Protein AF-A0A0P9LV37-F1 (afdb_monomer)

Sequence (121 aa):
MTTRNIDKEQFYAEVVAGRPAIWEIAAGVSFCTRRECMDWGLALQVDWHNLGPSQFGEALERRFDDPERYHDYFLFLDSRREFVIWRCLPGELDRAALDEISTHQLQLMGLEHLGKSLSRH

Solvent-accessible surface area (backbone atoms only — not comparable to full-atom values): 7007 Å² total; per-residue (Å²): 133,85,80,66,82,47,55,73,68,57,40,49,53,33,48,65,70,74,39,88,38,60,30,72,81,47,95,61,30,28,41,32,54,45,76,55,99,90,40,59,20,48,27,41,40,33,38,53,90,77,52,57,98,55,40,66,59,51,24,51,48,51,42,64,75,39,47,82,84,35,64,66,56,45,76,49,71,48,97,86,51,32,38,34,40,34,29,71,56,62,95,80,66,55,69,66,59,52,51,52,54,52,49,50,49,25,50,39,59,73,40,48,71,57,57,65,59,65,75,76,114

Structure (mmCIF, N/CA/C/O backbone):
data_AF-A0A0P9LV37-F1
#
_entry.id   AF-A0A0P9LV37-F1
#
loop_
_atom_site.group_PDB
_atom_site.id
_atom_site.type_symbol
_atom_site.label_atom_id
_atom_site.label_alt_id
_atom_site.label_comp_id
_atom_site.label_asym_id
_atom_site.label_entity_id
_atom_site.label_seq_id
_atom_site.pdbx_PDB_ins_code
_atom_site.Cartn_x
_atom_site.Cartn_y
_atom_site.Cartn_z
_atom_site.occupancy
_atom_site.B_iso_or_equiv
_atom_site.auth_seq_id
_atom_site.auth_comp_id
_atom_site.auth_asym_id
_atom_site.auth_atom_id
_atom_site.pdbx_PDB_model_num
ATOM 1 N N . MET A 1 1 ? 15.365 3.009 16.997 1.00 33.78 1 MET A N 1
ATOM 2 C CA . MET A 1 1 ? 15.946 3.136 15.645 1.00 33.78 1 MET A CA 1
ATOM 3 C C . MET A 1 1 ? 15.408 4.421 15.058 1.00 33.78 1 MET A C 1
ATOM 5 O O . MET A 1 1 ? 14.200 4.555 14.960 1.00 33.78 1 MET A O 1
ATOM 9 N N . THR A 1 2 ? 16.272 5.395 14.796 1.00 37.53 2 THR A N 1
ATOM 10 C CA . THR A 1 2 ? 15.898 6.695 14.233 1.00 37.53 2 THR A CA 1
ATOM 11 C C . THR A 1 2 ? 15.570 6.485 12.759 1.00 37.53 2 THR A C 1
ATOM 13 O O . THR A 1 2 ? 16.476 6.239 11.964 1.00 37.53 2 THR A O 1
ATOM 16 N N . THR A 1 3 ? 14.287 6.490 12.401 1.00 51.44 3 THR A N 1
ATOM 17 C CA . THR A 1 3 ? 13.842 6.409 11.007 1.00 51.44 3 THR A CA 1
ATOM 18 C C . THR A 1 3 ? 14.390 7.636 10.287 1.00 51.44 3 THR A C 1
ATOM 20 O O . THR A 1 3 ? 14.001 8.767 10.572 1.00 51.44 3 THR A O 1
ATOM 23 N N . ARG A 1 4 ? 15.386 7.438 9.421 1.00 52.91 4 ARG A N 1
ATOM 24 C CA . ARG A 1 4 ? 15.894 8.504 8.561 1.00 52.91 4 ARG A CA 1
ATOM 25 C C . ARG A 1 4 ? 14.753 8.852 7.610 1.00 52.91 4 ARG A C 1
ATOM 27 O O . ARG A 1 4 ? 14.366 8.004 6.816 1.00 52.91 4 ARG A O 1
ATOM 34 N N . ASN A 1 5 ? 14.194 10.053 7.739 1.00 58.00 5 ASN A N 1
ATOM 35 C CA . ASN A 1 5 ? 13.177 10.541 6.818 1.00 58.00 5 ASN A CA 1
ATOM 36 C C . ASN A 1 5 ? 13.853 10.746 5.453 1.00 58.00 5 ASN A C 1
ATOM 38 O O . ASN A 1 5 ? 14.623 11.690 5.278 1.00 58.00 5 ASN A O 1
ATOM 42 N N . ILE A 1 6 ? 13.691 9.770 4.563 1.00 76.06 6 ILE A N 1
ATOM 43 C CA . ILE A 1 6 ? 14.167 9.812 3.181 1.00 76.06 6 ILE A CA 1
ATOM 44 C C . ILE A 1 6 ? 13.050 10.382 2.311 1.00 76.06 6 ILE A C 1
ATOM 46 O O . ILE A 1 6 ? 11.880 10.129 2.579 1.00 76.06 6 ILE A O 1
ATOM 50 N N . ASP A 1 7 ? 13.394 11.167 1.297 1.00 87.69 7 ASP A N 1
ATOM 51 C CA . ASP A 1 7 ? 12.411 11.636 0.323 1.00 87.69 7 ASP A CA 1
ATOM 52 C C . ASP A 1 7 ? 11.994 10.512 -0.646 1.00 87.69 7 ASP A C 1
ATOM 54 O O . ASP A 1 7 ? 12.560 9.411 -0.659 1.00 87.69 7 ASP A O 1
ATOM 58 N N . LYS A 1 8 ? 10.975 10.795 -1.465 1.00 92.25 8 LYS A N 1
ATOM 59 C CA . LYS A 1 8 ? 10.420 9.858 -2.449 1.00 92.25 8 LYS A CA 1
ATOM 60 C C . LYS A 1 8 ? 11.488 9.294 -3.385 1.00 92.25 8 LYS A C 1
ATOM 62 O O . LYS A 1 8 ? 11.494 8.098 -3.676 1.00 92.25 8 LYS A O 1
ATOM 67 N N . GLU A 1 9 ? 12.379 10.151 -3.883 1.00 92.31 9 GLU A N 1
ATOM 68 C CA . GLU A 1 9 ? 13.371 9.761 -4.880 1.00 92.31 9 GLU A CA 1
ATOM 69 C C . GLU A 1 9 ? 14.417 8.818 -4.303 1.00 92.31 9 GLU A C 1
ATOM 71 O O . GLU A 1 9 ? 14.796 7.843 -4.963 1.00 92.31 9 GLU A O 1
ATOM 76 N N . GLN A 1 10 ? 14.870 9.102 -3.082 1.00 93.69 10 GLN A N 1
ATOM 77 C CA . GLN A 1 10 ? 15.784 8.240 -2.358 1.00 93.69 10 GLN A CA 1
ATOM 78 C C . GLN A 1 10 ? 15.105 6.913 -2.012 1.00 93.69 10 GLN A C 1
ATOM 80 O O . GLN A 1 10 ? 15.692 5.860 -2.252 1.00 93.69 10 GLN A O 1
ATOM 85 N N . PHE A 1 11 ? 13.864 6.937 -1.519 1.00 95.00 11 PHE A N 1
ATOM 86 C CA . PHE A 1 11 ? 13.102 5.719 -1.240 1.00 95.00 11 PHE A CA 1
ATOM 87 C C . PHE A 1 11 ? 12.988 4.829 -2.481 1.00 95.00 11 PHE A C 1
ATOM 89 O O . PHE A 1 11 ? 13.364 3.660 -2.431 1.00 95.00 11 PHE A O 1
ATOM 96 N N . TYR A 1 12 ? 12.571 5.377 -3.625 1.00 95.38 12 TYR A N 1
ATOM 97 C CA . TYR A 1 12 ? 12.466 4.598 -4.861 1.00 95.38 12 TYR A CA 1
ATOM 98 C C . TYR A 1 12 ? 13.818 4.082 -5.354 1.00 95.38 12 TYR A C 1
ATOM 100 O O . TYR A 1 12 ? 13.889 2.955 -5.840 1.00 95.38 12 TYR A O 1
ATOM 108 N N . ALA A 1 13 ? 14.903 4.846 -5.193 1.00 94.88 13 ALA A N 1
ATOM 109 C CA . ALA A 1 13 ? 16.243 4.369 -5.532 1.00 94.88 13 ALA A CA 1
ATOM 110 C C . ALA A 1 13 ? 16.657 3.145 -4.695 1.00 94.88 13 ALA A C 1
ATOM 112 O O . ALA A 1 13 ? 17.242 2.204 -5.232 1.00 94.88 13 ALA A O 1
ATOM 113 N N . GLU A 1 14 ? 16.344 3.139 -3.397 1.00 95.25 14 GLU A N 1
ATOM 114 C CA . GLU A 1 14 ? 16.615 2.004 -2.510 1.00 95.25 14 GLU A CA 1
ATOM 115 C C . GLU A 1 14 ? 15.774 0.775 -2.885 1.00 95.25 14 GLU A C 1
ATOM 117 O O . GLU A 1 14 ? 16.314 -0.328 -2.992 1.00 95.25 14 GLU A O 1
ATOM 122 N N . VAL A 1 15 ? 14.478 0.971 -3.160 1.00 95.19 15 VAL A N 1
ATOM 123 C CA . VAL A 1 15 ? 13.551 -0.111 -3.534 1.00 95.19 15 VAL A CA 1
ATOM 124 C C . VAL A 1 15 ? 13.967 -0.761 -4.859 1.00 95.19 15 VAL A C 1
ATOM 126 O O . VAL A 1 15 ? 14.065 -1.986 -4.925 1.00 95.19 15 VAL A O 1
ATOM 129 N N . VAL A 1 16 ? 14.277 0.038 -5.890 1.00 94.75 16 VAL A N 1
ATOM 130 C CA . VAL A 1 16 ? 14.770 -0.452 -7.196 1.00 94.75 16 VAL A CA 1
ATOM 131 C C . VAL A 1 16 ? 16.086 -1.213 -7.043 1.00 94.75 16 VAL A C 1
ATOM 133 O O . VAL A 1 16 ? 16.313 -2.213 -7.717 1.00 94.75 16 VAL A O 1
ATOM 136 N N . ALA A 1 17 ? 16.948 -0.787 -6.119 1.00 93.62 17 ALA A N 1
ATOM 137 C CA . ALA A 1 17 ? 18.193 -1.485 -5.833 1.00 93.62 17 ALA A CA 1
ATOM 138 C C . ALA A 1 17 ? 18.020 -2.750 -4.966 1.00 93.62 17 ALA A C 1
ATOM 140 O O . ALA A 1 17 ? 19.020 -3.338 -4.546 1.00 93.62 17 ALA A O 1
ATOM 141 N N . GLY A 1 18 ? 16.781 -3.156 -4.664 1.00 92.25 18 GLY A N 1
ATOM 142 C CA . GLY A 1 18 ? 16.474 -4.336 -3.856 1.00 92.25 18 GLY A CA 1
ATOM 143 C C . GLY A 1 18 ? 16.881 -4.199 -2.388 1.00 92.25 18 GLY A C 1
ATOM 144 O O . GLY A 1 18 ? 17.107 -5.210 -1.720 1.00 92.25 18 GLY A O 1
ATOM 145 N N . ARG A 1 19 ? 17.021 -2.967 -1.879 1.00 93.50 19 ARG A N 1
ATOM 146 C CA . ARG A 1 19 ? 17.420 -2.703 -0.493 1.00 93.50 19 ARG A CA 1
ATOM 147 C C . ARG A 1 19 ? 16.204 -2.411 0.389 1.00 93.50 19 ARG A C 1
ATOM 149 O O . ARG A 1 19 ? 15.246 -1.795 -0.078 1.00 93.50 19 ARG A O 1
ATOM 156 N N . PRO A 1 20 ? 16.231 -2.829 1.669 1.00 94.44 20 PRO A N 1
ATOM 157 C CA . PRO A 1 20 ? 15.188 -2.466 2.612 1.00 94.44 20 PRO A CA 1
ATOM 158 C C . PRO A 1 20 ? 15.082 -0.949 2.780 1.00 94.44 20 PRO A C 1
ATOM 160 O O . PRO A 1 20 ? 16.078 -0.294 3.087 1.00 94.44 20 PRO A O 1
ATOM 163 N N . ALA A 1 21 ? 13.878 -0.405 2.628 1.00 94.81 21 ALA A N 1
ATOM 164 C CA . ALA A 1 21 ? 13.624 1.026 2.737 1.00 94.81 21 ALA A CA 1
ATOM 165 C C . ALA A 1 21 ? 12.303 1.306 3.461 1.00 94.81 21 ALA A C 1
ATOM 167 O O . ALA A 1 21 ? 11.365 0.507 3.393 1.00 94.81 21 ALA A O 1
ATOM 168 N N . ILE A 1 22 ? 12.236 2.451 4.145 1.00 95.50 22 ILE A N 1
ATOM 169 C CA . ILE A 1 22 ? 11.037 2.966 4.818 1.00 95.50 22 ILE A CA 1
ATOM 170 C C . ILE A 1 22 ? 10.950 4.462 4.539 1.00 95.50 22 ILE A C 1
ATOM 172 O O . ILE A 1 22 ? 11.935 5.175 4.714 1.00 95.50 22 ILE A O 1
ATOM 176 N N . TRP A 1 23 ? 9.768 4.927 4.158 1.00 94.75 23 TRP A N 1
ATOM 177 C CA . TRP A 1 23 ? 9.449 6.322 3.918 1.00 94.75 23 TRP A CA 1
ATOM 178 C C . TRP A 1 23 ? 8.145 6.692 4.624 1.00 94.75 23 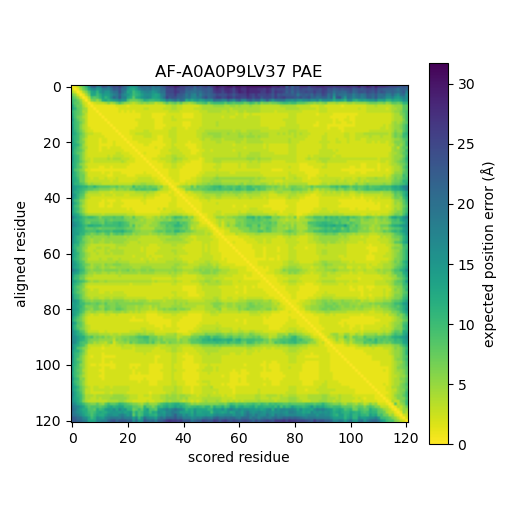TRP A C 1
ATOM 180 O O . TRP A 1 23 ? 7.066 6.244 4.242 1.00 94.75 23 TRP A O 1
ATOM 190 N N . GLU A 1 24 ? 8.245 7.501 5.678 1.00 93.31 24 GLU A N 1
ATOM 191 C CA . GLU A 1 24 ? 7.087 8.023 6.405 1.00 93.31 24 GLU A CA 1
ATOM 192 C C . GLU A 1 24 ? 6.551 9.273 5.698 1.00 93.31 24 GLU A C 1
ATOM 194 O O . GLU A 1 24 ? 7.228 10.298 5.628 1.00 93.31 24 GLU A O 1
ATOM 199 N N . ILE A 1 25 ? 5.338 9.178 5.153 1.00 92.56 25 ILE A N 1
ATOM 200 C CA . ILE A 1 25 ? 4.713 10.248 4.356 1.00 92.56 25 ILE A CA 1
ATOM 201 C C . ILE A 1 25 ? 3.787 11.140 5.187 1.00 92.56 25 ILE A C 1
ATOM 203 O O . ILE A 1 25 ? 3.487 12.267 4.798 1.00 92.56 25 ILE A O 1
ATOM 207 N N . ALA A 1 26 ? 3.325 10.630 6.327 1.00 90.75 26 ALA A N 1
ATOM 208 C CA . ALA A 1 26 ? 2.573 11.340 7.350 1.00 90.75 26 ALA A CA 1
ATOM 209 C C . ALA A 1 26 ? 2.709 10.568 8.670 1.00 90.75 26 ALA A C 1
ATOM 211 O O . ALA A 1 26 ? 3.109 9.405 8.664 1.00 90.75 26 ALA A O 1
ATOM 212 N N . ALA A 1 27 ? 2.349 11.189 9.794 1.00 89.69 27 ALA A N 1
ATOM 213 C CA . ALA A 1 27 ? 2.428 10.539 11.100 1.00 89.69 27 ALA A CA 1
ATOM 214 C C . ALA A 1 27 ? 1.672 9.196 11.099 1.00 89.69 27 ALA A C 1
ATOM 216 O O . ALA A 1 27 ? 0.461 9.156 10.874 1.00 89.69 27 ALA A O 1
ATOM 217 N N . GLY A 1 28 ? 2.398 8.099 11.329 1.00 91.44 28 GLY A N 1
ATOM 218 C CA . GLY A 1 28 ? 1.841 6.741 11.334 1.00 91.44 28 GLY A CA 1
ATOM 219 C C . GLY A 1 28 ? 1.352 6.236 9.970 1.00 91.44 28 GLY A C 1
ATOM 220 O O . GLY A 1 28 ? 0.583 5.279 9.929 1.00 91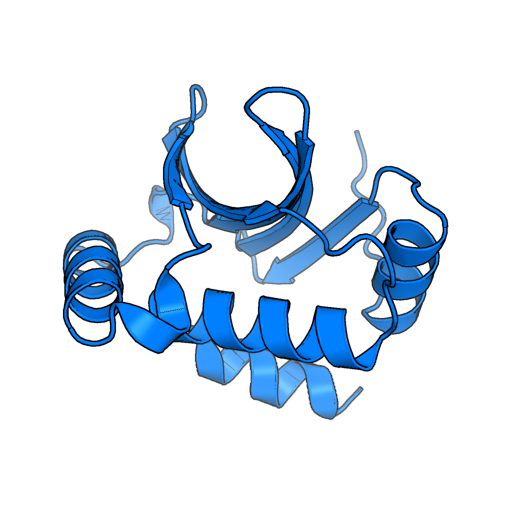.44 28 GLY A O 1
ATOM 221 N N . VAL A 1 29 ? 1.778 6.858 8.866 1.00 93.56 29 VAL A N 1
ATOM 222 C CA . VAL A 1 29 ? 1.545 6.394 7.492 1.00 93.56 29 VAL A CA 1
ATOM 223 C C . VAL A 1 29 ? 2.888 6.302 6.779 1.00 93.56 29 VAL A C 1
ATOM 225 O O . VAL A 1 29 ? 3.566 7.310 6.566 1.00 93.56 29 VAL A O 1
ATOM 228 N N . SER A 1 30 ? 3.278 5.096 6.378 1.00 95.38 30 SER A N 1
ATOM 229 C CA . SER A 1 30 ? 4.573 4.876 5.736 1.00 95.38 30 SER A CA 1
ATOM 230 C C . SER A 1 30 ? 4.503 3.889 4.585 1.00 95.38 30 SER A C 1
ATOM 232 O O . SER A 1 30 ? 3.745 2.923 4.619 1.00 95.38 30 SER A O 1
ATOM 234 N N . PHE A 1 31 ? 5.333 4.122 3.576 1.00 96.81 31 PHE A N 1
ATOM 235 C CA . PHE A 1 31 ? 5.702 3.094 2.621 1.00 96.81 31 PHE A CA 1
ATOM 236 C C . PHE A 1 31 ? 6.930 2.353 3.129 1.00 96.81 31 PHE A C 1
ATOM 238 O O . PHE A 1 31 ? 7.891 2.968 3.588 1.00 96.81 31 PHE A O 1
ATOM 245 N N . CYS A 1 32 ? 6.942 1.034 3.016 1.00 96.25 32 CYS A N 1
ATOM 246 C CA . CYS A 1 32 ? 8.123 0.245 3.313 1.00 96.25 32 CYS A CA 1
ATOM 247 C C . CYS A 1 32 ? 8.224 -0.972 2.409 1.00 96.25 32 CYS A C 1
ATOM 249 O O . CYS A 1 32 ? 7.235 -1.487 1.891 1.00 96.25 32 CYS A O 1
ATOM 251 N N . THR A 1 33 ? 9.439 -1.457 2.220 1.00 96.00 33 THR A N 1
ATOM 252 C CA . THR A 1 33 ? 9.645 -2.757 1.590 1.00 96.00 33 THR A CA 1
ATOM 253 C C . THR A 1 33 ? 9.480 -3.867 2.618 1.00 96.00 33 THR A C 1
ATOM 255 O O . THR A 1 33 ? 10.079 -3.795 3.698 1.00 96.00 33 THR A O 1
ATOM 258 N N . ARG A 1 34 ? 8.746 -4.926 2.279 1.00 94.12 34 ARG A N 1
ATOM 259 C CA . ARG A 1 34 ? 8.560 -6.078 3.164 1.00 94.12 34 ARG A CA 1
ATOM 260 C C . ARG A 1 34 ? 8.522 -7.386 2.378 1.00 94.12 34 ARG A C 1
ATOM 262 O O . ARG A 1 34 ? 8.006 -7.427 1.262 1.00 94.12 34 ARG A O 1
ATOM 269 N N . ARG A 1 35 ? 9.039 -8.456 2.996 1.00 93.19 35 ARG A N 1
ATOM 270 C CA . ARG A 1 35 ? 8.800 -9.832 2.547 1.00 93.19 35 ARG A CA 1
ATOM 271 C C . ARG A 1 35 ? 7.499 -10.380 3.112 1.00 93.19 35 ARG A C 1
ATOM 273 O O . ARG A 1 35 ? 7.370 -10.443 4.329 1.00 93.19 35 ARG A O 1
ATOM 280 N N . GLU A 1 36 ? 6.615 -10.835 2.239 1.00 92.44 36 GLU A N 1
ATOM 281 C CA . GLU A 1 36 ? 5.414 -11.595 2.592 1.00 92.44 36 GLU A CA 1
ATOM 282 C C . GLU A 1 36 ? 5.335 -12.818 1.673 1.00 92.44 36 GLU A C 1
ATOM 2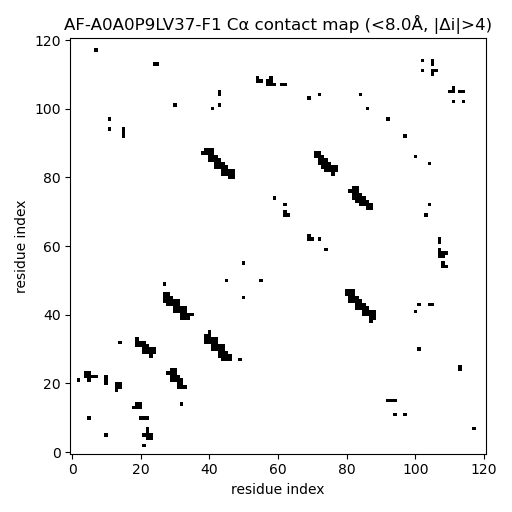84 O O . GLU A 1 36 ? 5.718 -12.742 0.511 1.00 92.44 36 GLU A O 1
ATOM 289 N N . CYS A 1 37 ? 4.916 -13.974 2.197 1.00 84.38 37 CYS A N 1
ATOM 290 C CA . CYS A 1 37 ? 4.806 -15.223 1.423 1.00 84.38 37 CYS A CA 1
ATOM 291 C C . CYS A 1 37 ? 6.057 -15.614 0.595 1.00 84.38 37 CYS A C 1
ATOM 293 O O . CYS A 1 37 ? 5.929 -16.284 -0.419 1.00 84.38 37 CYS A O 1
ATOM 295 N N . MET A 1 38 ? 7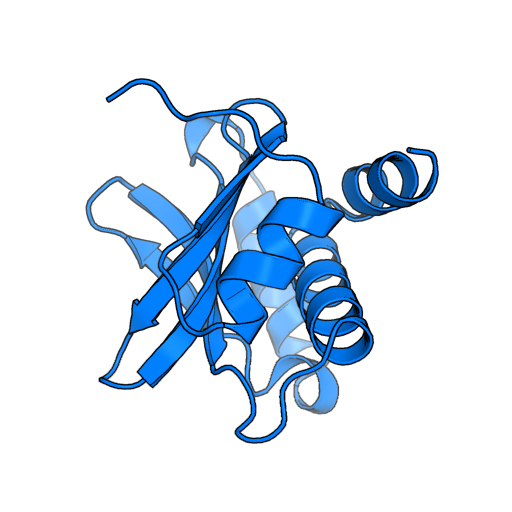.264 -15.272 1.073 1.00 84.88 38 MET A N 1
ATOM 296 C CA . MET A 1 38 ? 8.574 -15.446 0.401 1.00 84.88 38 MET A CA 1
ATOM 297 C C . MET A 1 38 ? 8.899 -14.442 -0.714 1.00 84.88 38 MET A C 1
ATOM 299 O O . MET A 1 38 ? 10.048 -14.406 -1.159 1.00 84.88 38 MET A O 1
ATOM 303 N N . ASP A 1 39 ? 7.965 -13.566 -1.069 1.00 92.94 39 ASP A N 1
ATOM 304 C CA . ASP A 1 39 ? 8.134 -12.558 -2.108 1.00 92.94 39 ASP A CA 1
ATOM 305 C C . ASP A 1 39 ? 8.488 -11.185 -1.535 1.00 92.94 39 ASP A C 1
ATOM 307 O O . ASP A 1 39 ? 8.105 -10.824 -0.421 1.00 92.94 39 ASP A O 1
ATOM 311 N N . TRP A 1 40 ? 9.248 -10.402 -2.301 1.00 93.81 40 TRP A N 1
ATOM 312 C CA . TRP A 1 40 ? 9.602 -9.024 -1.962 1.00 93.81 40 TRP A CA 1
ATOM 313 C C . TRP A 1 40 ? 8.544 -8.068 -2.510 1.00 93.81 40 TRP A C 1
ATOM 315 O O . TRP A 1 40 ? 8.223 -8.106 -3.696 1.00 93.81 40 TRP A O 1
ATOM 325 N N . GLY A 1 41 ? 8.013 -7.194 -1.661 1.00 96.44 41 GLY A N 1
ATOM 326 C CA . GLY A 1 41 ? 6.942 -6.291 -2.055 1.00 96.44 41 GLY A CA 1
ATOM 327 C C . GLY A 1 41 ? 7.025 -4.914 -1.421 1.00 96.44 41 GLY A C 1
ATOM 328 O O . GLY A 1 41 ? 7.817 -4.661 -0.506 1.00 96.44 41 GLY A O 1
ATOM 329 N N . LEU A 1 42 ? 6.166 -4.031 -1.921 1.00 97.56 42 LEU A N 1
ATOM 330 C CA . LEU A 1 42 ? 5.933 -2.706 -1.370 1.00 97.56 42 LEU A CA 1
ATOM 331 C C . LEU A 1 42 ? 4.687 -2.748 -0.487 1.00 97.56 42 LEU A C 1
ATOM 333 O O . LEU A 1 42 ? 3.624 -3.200 -0.911 1.00 97.56 42 LEU A O 1
ATOM 337 N N . ALA A 1 43 ? 4.813 -2.241 0.731 1.00 97.75 43 ALA A N 1
ATOM 338 C CA . ALA A 1 43 ? 3.737 -2.115 1.694 1.00 97.75 43 ALA A CA 1
ATOM 339 C C . ALA A 1 43 ? 3.435 -0.642 1.971 1.00 97.75 43 ALA A C 1
ATOM 341 O O . ALA A 1 43 ? 4.352 0.150 2.177 1.00 97.75 43 ALA A O 1
ATOM 342 N N . LEU A 1 44 ? 2.151 -0.303 2.036 1.00 97.19 44 LEU A N 1
ATOM 343 C CA . LEU A 1 44 ? 1.657 0.863 2.755 1.00 97.19 44 LEU A CA 1
ATOM 344 C C . LEU A 1 44 ? 1.231 0.388 4.143 1.00 97.19 44 LEU A C 1
ATOM 346 O O . LEU A 1 44 ? 0.349 -0.464 4.251 1.00 97.19 44 LEU A O 1
ATOM 350 N N . GLN A 1 45 ? 1.862 0.921 5.182 1.00 95.94 45 GLN A N 1
ATOM 351 C CA . GLN A 1 45 ? 1.519 0.658 6.572 1.00 95.94 45 GLN A CA 1
ATOM 352 C C . GLN A 1 45 ? 0.830 1.877 7.169 1.00 95.94 45 GLN A C 1
ATOM 354 O O . GLN A 1 45 ? 1.348 2.995 7.086 1.00 95.94 45 GLN A O 1
ATOM 359 N N . VAL A 1 46 ? -0.318 1.642 7.795 1.00 94.38 46 VAL A N 1
ATOM 360 C CA . VAL A 1 46 ? -1.083 2.655 8.514 1.00 94.38 46 VAL A CA 1
ATOM 361 C C . VAL A 1 46 ? -1.283 2.191 9.949 1.00 94.38 46 VAL A C 1
ATOM 363 O O . VAL A 1 46 ? -1.778 1.087 10.190 1.00 94.38 46 VAL A O 1
ATOM 366 N N . ASP A 1 47 ? -0.898 3.028 10.909 1.00 91.44 47 ASP A N 1
ATOM 367 C CA . ASP A 1 47 ? -1.219 2.799 12.315 1.00 91.44 47 ASP A CA 1
ATOM 368 C C . ASP A 1 47 ? -2.741 2.748 12.473 1.00 91.44 47 ASP A C 1
ATOM 370 O O . ASP A 1 47 ? -3.456 3.675 12.084 1.00 91.44 47 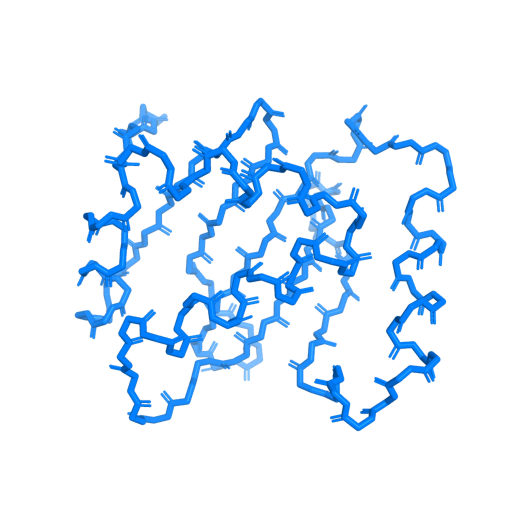ASP A O 1
ATOM 374 N N . TRP A 1 48 ? -3.241 1.664 13.062 1.00 82.88 48 TRP A N 1
ATOM 375 C CA . TRP A 1 48 ? -4.664 1.470 13.308 1.00 82.88 48 TRP A CA 1
ATOM 376 C C . TRP A 1 48 ? -5.304 2.614 14.100 1.00 82.88 48 TRP A C 1
ATOM 378 O O . TRP A 1 48 ? -6.471 2.926 13.879 1.00 82.88 48 TRP A O 1
ATOM 388 N N . HIS A 1 49 ? -4.557 3.284 14.981 1.00 83.19 49 HIS A N 1
ATOM 389 C CA . HIS A 1 49 ? -5.069 4.422 15.751 1.00 83.19 49 HIS A CA 1
ATOM 390 C C . HIS A 1 49 ? -5.323 5.668 14.895 1.00 83.19 49 HIS A C 1
ATOM 392 O O . HIS A 1 49 ? -6.069 6.551 15.318 1.00 83.19 49 HIS A O 1
ATOM 398 N N . ASN A 1 50 ? -4.730 5.733 13.702 1.00 82.31 50 ASN A N 1
ATOM 399 C CA . ASN A 1 50 ? -4.912 6.829 12.754 1.00 82.31 50 ASN A CA 1
ATOM 400 C C . ASN A 1 50 ? -5.994 6.529 11.708 1.00 82.31 50 ASN A C 1
ATOM 402 O O . ASN A 1 50 ? -6.286 7.391 10.878 1.00 82.31 50 ASN A O 1
ATOM 406 N N . LEU A 1 51 ? -6.595 5.334 11.737 1.00 81.31 51 LEU A N 1
ATOM 407 C CA . LEU A 1 51 ? -7.683 4.977 10.835 1.00 81.31 51 LEU A CA 1
ATOM 408 C C . LEU A 1 51 ? -9.018 5.540 11.324 1.00 81.31 51 LEU A C 1
ATOM 410 O O . LEU A 1 51 ? -9.384 5.426 12.495 1.00 81.31 51 LEU A O 1
ATOM 414 N N . GLY A 1 52 ? -9.790 6.096 10.391 1.00 84.31 52 GLY A N 1
ATOM 415 C CA . GLY A 1 52 ? -11.194 6.412 10.639 1.00 84.31 52 GLY A CA 1
ATOM 416 C C .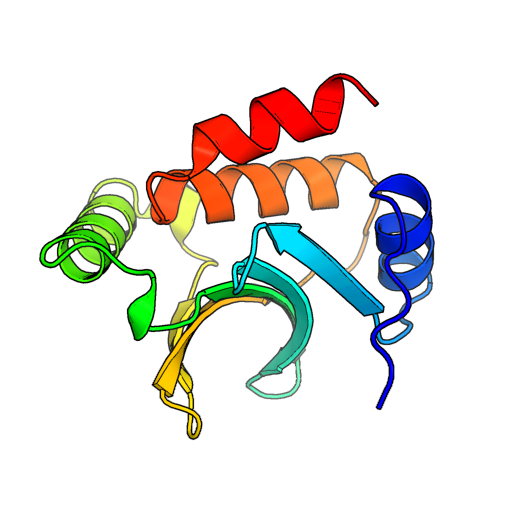 GLY A 1 52 ? -12.016 5.137 10.910 1.00 84.31 52 GLY A C 1
ATOM 417 O O . GLY A 1 52 ? -11.677 4.077 10.381 1.00 84.31 52 GLY A O 1
ATOM 418 N N . PRO A 1 53 ? -13.136 5.211 11.661 1.00 82.31 53 PRO A N 1
ATOM 419 C CA . PRO A 1 53 ? -13.920 4.037 12.069 1.00 82.31 53 PRO A CA 1
ATOM 420 C C . PRO A 1 53 ? -14.367 3.112 10.925 1.00 82.31 53 PRO A C 1
ATOM 422 O O . PRO A 1 53 ? -14.466 1.904 11.121 1.00 82.31 53 PRO A O 1
ATOM 425 N N . SER A 1 54 ? -14.617 3.669 9.735 1.00 88.44 54 SER A N 1
ATOM 426 C CA . SER A 1 54 ? -15.062 2.923 8.547 1.00 88.44 54 SER A CA 1
ATOM 427 C C . SER A 1 54 ? -13.944 2.653 7.540 1.00 88.44 54 SER A C 1
ATOM 429 O O . SER A 1 54 ? -14.140 1.884 6.606 1.00 88.44 54 SER A O 1
ATOM 431 N N . GLN A 1 55 ? -12.762 3.249 7.716 1.00 89.12 55 GLN A N 1
ATOM 432 C CA . GLN A 1 55 ? -11.739 3.314 6.669 1.00 89.12 55 GLN A CA 1
ATOM 433 C C . GLN A 1 55 ? -11.199 1.933 6.279 1.00 89.12 55 GLN A C 1
ATOM 435 O O . GLN A 1 55 ? -10.919 1.685 5.110 1.00 89.12 55 GLN A O 1
ATOM 440 N N . PHE A 1 56 ? -11.102 1.016 7.244 1.00 88.75 56 PHE A N 1
ATOM 441 C CA . PHE A 1 56 ? -10.746 -0.378 6.982 1.00 88.75 56 PHE A CA 1
ATOM 442 C C . PHE A 1 56 ? -11.807 -1.098 6.135 1.00 88.75 56 PHE A C 1
ATOM 444 O O . PHE A 1 56 ? -11.467 -1.767 5.163 1.00 88.75 56 PHE A O 1
ATOM 451 N N . GLY A 1 57 ? -13.088 -0.939 6.487 1.00 92.19 57 GLY A N 1
ATOM 452 C CA . GLY A 1 57 ? -14.199 -1.531 5.739 1.00 92.19 57 GLY A CA 1
ATOM 453 C C . GLY A 1 57 ? -14.268 -0.986 4.316 1.00 92.19 57 GLY A C 1
ATOM 454 O O . GLY A 1 57 ? -14.289 -1.758 3.367 1.00 92.19 57 GLY A O 1
ATOM 455 N N . GLU A 1 58 ? -14.168 0.333 4.163 1.00 94.50 58 GLU A N 1
ATOM 456 C CA . GLU A 1 58 ? -14.139 0.984 2.852 1.00 94.50 58 GLU A CA 1
ATOM 457 C C . GLU A 1 58 ? -12.938 0.545 2.000 1.00 94.50 58 GLU A C 1
ATOM 459 O O . GLU A 1 58 ? -13.056 0.412 0.785 1.00 94.50 58 GLU A O 1
ATOM 464 N N . ALA A 1 59 ? -11.769 0.309 2.608 1.00 94.31 59 ALA A N 1
ATOM 465 C CA . ALA A 1 59 ? -10.606 -0.196 1.880 1.00 94.31 59 ALA A CA 1
ATOM 466 C C . ALA A 1 59 ? -10.834 -1.616 1.346 1.00 94.31 59 ALA A C 1
ATOM 468 O O . ALA A 1 59 ? -10.435 -1.925 0.221 1.00 94.31 59 ALA A O 1
ATOM 469 N N . LEU A 1 60 ? -11.505 -2.466 2.129 1.00 93.88 60 LEU A N 1
ATOM 470 C CA . LEU A 1 60 ? -11.925 -3.789 1.678 1.00 93.88 60 LEU A CA 1
ATOM 471 C C . LEU A 1 60 ? -12.981 -3.692 0.571 1.00 93.88 60 LEU A C 1
ATOM 473 O O . LEU A 1 60 ? -12.839 -4.370 -0.441 1.00 93.88 60 LEU A O 1
ATOM 477 N N . GLU A 1 61 ? -13.991 -2.835 0.712 1.00 95.81 61 GLU A N 1
ATOM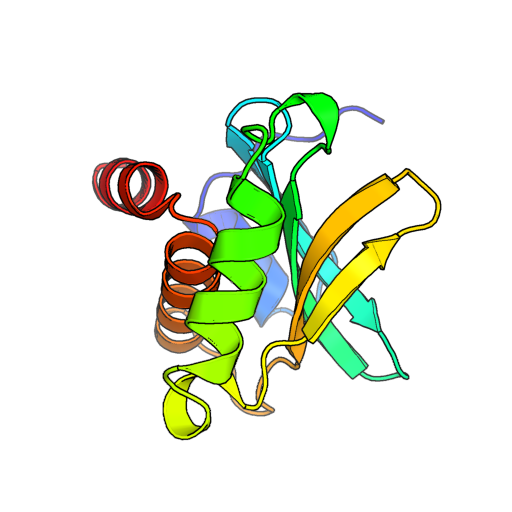 478 C CA . GLU A 1 61 ? -15.010 -2.611 -0.323 1.00 95.81 61 GLU A CA 1
ATOM 479 C C . GLU A 1 61 ? -14.366 -2.191 -1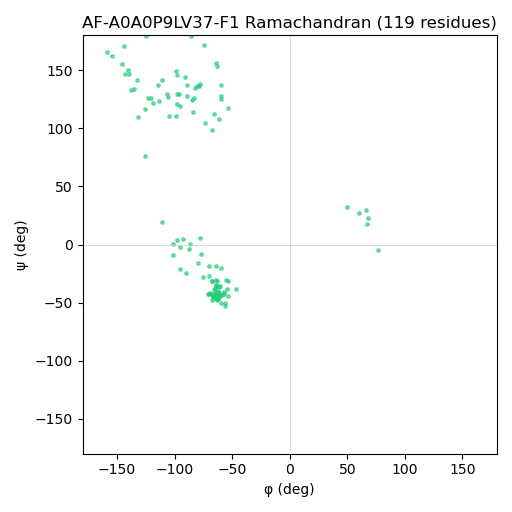.651 1.00 95.81 61 GLU A C 1
ATOM 481 O O . GLU A 1 61 ? -14.514 -2.897 -2.647 1.00 95.81 61 GLU A O 1
ATOM 486 N N . ARG A 1 62 ? -13.518 -1.148 -1.651 1.00 95.50 62 ARG A N 1
ATOM 487 C CA . ARG A 1 62 ? -12.784 -0.697 -2.852 1.00 95.50 62 ARG A CA 1
ATOM 488 C C . ARG A 1 62 ? -11.969 -1.816 -3.497 1.00 95.50 62 ARG A C 1
ATOM 490 O O . ARG A 1 62 ? -11.881 -1.898 -4.720 1.00 95.50 62 ARG A O 1
ATOM 497 N N . ARG A 1 63 ? -11.357 -2.677 -2.679 1.00 95.88 63 ARG A N 1
ATOM 498 C CA . ARG A 1 63 ? -10.554 -3.810 -3.151 1.00 95.88 63 ARG A CA 1
ATOM 499 C C . ARG A 1 63 ? -11.393 -4.835 -3.919 1.00 95.88 63 ARG A C 1
ATOM 501 O O . ARG A 1 63 ? -10.874 -5.429 -4.868 1.00 95.88 63 ARG A O 1
ATOM 508 N N . PHE A 1 64 ? -12.630 -5.074 -3.491 1.00 94.19 64 PHE A N 1
ATOM 509 C CA . PHE A 1 64 ? -13.531 -6.048 -4.110 1.00 94.19 64 PHE A CA 1
ATOM 510 C C . PHE A 1 64 ? -14.391 -5.456 -5.231 1.00 94.19 64 PHE A C 1
ATOM 512 O O . PHE A 1 64 ? -14.777 -6.206 -6.125 1.00 94.19 64 PHE A O 1
ATOM 519 N N . ASP A 1 65 ? -14.632 -4.146 -5.223 1.00 96.62 65 ASP A N 1
ATOM 520 C CA . ASP A 1 65 ? -15.376 -3.444 -6.274 1.00 96.62 65 ASP A CA 1
ATOM 521 C C . ASP A 1 65 ? -14.625 -3.406 -7.616 1.00 96.62 65 ASP A C 1
ATOM 523 O O . ASP A 1 65 ? -15.252 -3.448 -8.673 1.00 96.62 65 ASP A O 1
ATOM 527 N N . ASP A 1 66 ? -13.288 -3.366 -7.588 1.00 94.56 66 ASP A N 1
ATOM 528 C CA . ASP A 1 66 ? -12.432 -3.406 -8.784 1.00 94.56 66 ASP A CA 1
ATOM 529 C C . ASP A 1 66 ? -11.394 -4.543 -8.677 1.00 94.56 66 ASP A C 1
ATOM 531 O O . ASP A 1 66 ? -10.214 -4.329 -8.357 1.00 94.56 66 ASP A O 1
ATOM 535 N N . PRO A 1 67 ? -11.831 -5.800 -8.884 1.00 91.44 67 PRO A N 1
ATOM 536 C CA . PRO A 1 67 ? -10.975 -6.958 -8.691 1.00 91.44 67 PRO A CA 1
ATOM 537 C C . PRO A 1 67 ? -9.881 -7.060 -9.754 1.00 91.44 67 PRO A C 1
ATOM 539 O O . PRO A 1 67 ? -8.832 -7.618 -9.444 1.00 91.44 67 PRO A O 1
ATOM 542 N N . GLU A 1 68 ? -10.094 -6.526 -10.963 1.00 93.00 68 GLU A N 1
ATOM 543 C CA . GLU A 1 68 ? -9.099 -6.528 -12.043 1.00 93.00 68 GLU A CA 1
ATOM 544 C C . GLU A 1 68 ? -7.913 -5.634 -11.688 1.00 93.00 68 GLU A C 1
ATOM 546 O O . GLU A 1 68 ? -6.759 -6.059 -11.770 1.00 93.00 68 GLU A O 1
ATOM 551 N N . ARG A 1 69 ? -8.188 -4.413 -11.220 1.00 94.00 69 ARG A N 1
ATOM 552 C CA . ARG A 1 69 ? -7.144 -3.457 -10.856 1.00 94.00 69 ARG A CA 1
ATOM 553 C C . ARG A 1 69 ? -6.396 -3.856 -9.600 1.00 94.00 69 ARG A C 1
ATOM 555 O O . ARG A 1 69 ? -5.177 -3.698 -9.519 1.00 94.00 69 ARG A O 1
ATOM 562 N N . TYR A 1 70 ? -7.128 -4.325 -8.594 1.00 96.06 70 TYR A N 1
ATOM 563 C CA . TYR A 1 70 ? -6.546 -4.538 -7.281 1.00 96.06 70 TYR A CA 1
ATOM 564 C C . TYR A 1 70 ? -6.128 -5.981 -7.020 1.00 96.06 70 TYR A C 1
ATOM 566 O O . TYR A 1 70 ? -5.658 -6.259 -5.924 1.00 96.06 70 TYR A O 1
ATOM 574 N N . HIS A 1 71 ? -6.242 -6.887 -7.994 1.00 94.06 71 HIS A N 1
ATOM 575 C CA . HIS A 1 71 ? -6.027 -8.330 -7.834 1.00 94.06 71 HIS A CA 1
ATOM 576 C C . HIS A 1 71 ? -4.742 -8.715 -7.054 1.00 94.06 71 HIS A C 1
ATOM 578 O O . HIS A 1 71 ? -4.796 -9.600 -6.201 1.00 94.06 71 HIS A O 1
ATOM 584 N N . ASP A 1 72 ? -3.645 -7.982 -7.264 1.00 94.81 72 ASP A N 1
ATOM 585 C CA . ASP A 1 72 ? -2.329 -8.196 -6.635 1.00 94.81 72 ASP A CA 1
ATOM 586 C C . ASP A 1 72 ? -2.137 -7.507 -5.270 1.00 94.81 72 ASP A C 1
ATOM 588 O O . ASP A 1 72 ? -1.048 -7.551 -4.693 1.00 94.81 72 ASP A O 1
ATOM 592 N N . TYR A 1 73 ? -3.154 -6.804 -4.768 1.00 96.62 73 TYR A N 1
ATOM 593 C CA . TYR A 1 73 ? -3.093 -6.074 -3.505 1.00 96.62 73 TYR A CA 1
ATOM 594 C C . TYR A 1 73 ? -3.707 -6.910 -2.387 1.00 96.62 73 TYR A C 1
ATOM 596 O O . TYR A 1 73 ? -4.891 -7.263 -2.416 1.00 96.62 73 TYR A O 1
ATOM 604 N N . PHE A 1 74 ? -2.891 -7.181 -1.376 1.00 95.38 74 PHE A N 1
ATOM 605 C CA . PHE A 1 74 ? -3.248 -7.939 -0.188 1.00 95.38 74 PHE A CA 1
ATOM 606 C C . PHE A 1 74 ? -3.412 -6.990 0.994 1.00 95.38 74 PHE A C 1
ATOM 608 O O . PHE A 1 74 ? -2.528 -6.182 1.275 1.00 95.38 74 PHE A O 1
ATOM 615 N N . LEU A 1 75 ? -4.556 -7.079 1.670 1.00 95.12 75 LEU A N 1
ATOM 616 C CA . LEU A 1 75 ? -4.925 -6.218 2.791 1.00 95.12 75 LEU A CA 1
ATOM 617 C C . LEU A 1 75 ? -4.983 -7.078 4.056 1.00 95.12 75 LEU A C 1
ATOM 619 O O . LEU A 1 75 ? -5.712 -8.070 4.091 1.00 95.12 75 LEU A O 1
ATOM 623 N N . PHE A 1 76 ? -4.223 -6.722 5.090 1.00 92.81 76 PHE A N 1
ATOM 624 C CA . PHE A 1 76 ? -4.191 -7.479 6.345 1.00 92.81 76 PHE A CA 1
ATOM 625 C C . PHE A 1 76 ? -3.780 -6.620 7.542 1.00 92.81 76 PHE A C 1
ATOM 627 O O . PHE A 1 76 ? -3.204 -5.545 7.395 1.00 92.81 76 PHE A O 1
ATOM 634 N N . LEU A 1 77 ? -4.073 -7.117 8.744 1.00 91.50 77 LEU A N 1
ATOM 635 C CA . LEU A 1 77 ? -3.535 -6.582 9.992 1.00 91.50 77 LEU A CA 1
ATOM 636 C C . LEU A 1 77 ? -2.311 -7.397 10.392 1.00 91.50 77 LEU A C 1
ATOM 638 O O . LEU A 1 77 ? -2.379 -8.627 10.435 1.00 91.50 77 LEU A O 1
ATOM 642 N N . ASP A 1 78 ? -1.204 -6.727 10.692 1.00 90.00 78 ASP A N 1
ATOM 643 C CA . ASP A 1 78 ? -0.006 -7.411 11.168 1.00 90.00 78 ASP A CA 1
ATOM 644 C C . ASP A 1 78 ? -0.013 -7.629 12.694 1.00 90.00 78 ASP A C 1
ATOM 646 O O . ASP A 1 78 ? -0.941 -7.247 13.415 1.00 90.00 78 ASP A O 1
ATOM 650 N N . SER A 1 79 ? 1.038 -8.268 13.218 1.00 87.75 79 SER A N 1
ATOM 651 C CA . SER A 1 79 ? 1.161 -8.579 14.650 1.00 87.75 79 SER A CA 1
ATOM 652 C C . SER A 1 79 ? 1.243 -7.343 15.553 1.00 87.75 79 SER A C 1
ATOM 654 O O . SER A 1 79 ? 0.988 -7.446 16.754 1.00 87.75 79 SER A O 1
ATOM 656 N N . ARG A 1 80 ? 1.568 -6.174 14.991 1.00 88.44 80 ARG A N 1
ATOM 657 C CA . ARG A 1 80 ? 1.598 -4.879 15.680 1.00 88.44 80 ARG A CA 1
ATOM 658 C C . ARG A 1 80 ? 0.273 -4.130 15.547 1.00 88.44 80 ARG A C 1
ATOM 660 O O . ARG A 1 80 ? 0.160 -3.023 16.064 1.00 88.44 80 ARG A O 1
ATOM 667 N N . ARG A 1 81 ? -0.734 -4.760 14.930 1.00 86.00 81 ARG A N 1
ATOM 668 C CA . ARG A 1 81 ? -2.025 -4.166 14.573 1.00 86.00 81 ARG A CA 1
ATOM 669 C C . ARG A 1 81 ? -1.871 -2.983 13.620 1.00 86.00 81 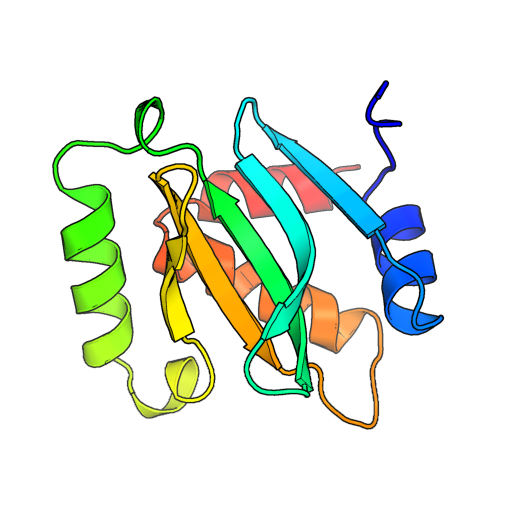ARG A C 1
ATOM 671 O O . ARG A 1 81 ? -2.726 -2.112 13.614 1.00 86.00 81 ARG A O 1
ATOM 678 N N . GLU A 1 82 ? -0.811 -2.938 12.819 1.00 91.62 82 GLU A N 1
ATOM 679 C CA . GLU A 1 82 ? -0.748 -2.001 11.699 1.00 91.62 82 GLU A CA 1
ATOM 680 C C . GLU A 1 82 ? -1.603 -2.565 10.562 1.00 91.62 82 GLU A C 1
ATOM 682 O O . GLU A 1 82 ? -1.583 -3.773 10.296 1.00 91.62 82 GLU A O 1
ATOM 687 N N . PHE A 1 83 ? -2.371 -1.702 9.898 1.00 94.38 83 PHE A N 1
ATOM 688 C CA . PHE A 1 83 ? -3.064 -2.086 8.679 1.00 94.38 83 PHE A CA 1
ATOM 689 C C . PHE A 1 83 ? -2.112 -1.964 7.500 1.00 94.38 83 PHE A C 1
ATOM 691 O O . PHE A 1 83 ? -1.485 -0.923 7.295 1.00 94.38 83 PHE A O 1
ATOM 698 N N . VAL A 1 84 ? -1.983 -3.052 6.751 1.00 95.81 84 VAL A N 1
ATOM 699 C CA . VAL A 1 84 ? -1.001 -3.192 5.687 1.00 95.81 84 VAL A CA 1
ATOM 700 C C . VAL A 1 84 ? -1.719 -3.452 4.375 1.00 95.81 84 VAL A C 1
ATOM 702 O O . VAL A 1 84 ? -2.489 -4.406 4.264 1.00 95.81 84 VAL A O 1
ATOM 705 N N . ILE A 1 85 ? -1.415 -2.630 3.369 1.00 97.06 85 ILE A N 1
ATOM 706 C CA . ILE A 1 85 ? -1.686 -2.946 1.966 1.00 97.06 85 ILE A CA 1
ATOM 707 C C . ILE A 1 85 ? -0.367 -3.326 1.313 1.00 97.06 85 ILE A C 1
ATOM 709 O O . ILE A 1 85 ? 0.483 -2.463 1.097 1.00 97.06 85 ILE A O 1
ATOM 713 N N . TRP A 1 86 ? -0.196 -4.594 0.967 1.00 97.81 86 TRP A N 1
ATOM 714 C CA . TRP A 1 86 ? 1.017 -5.121 0.351 1.00 97.81 86 TRP A CA 1
ATOM 715 C C . TRP A 1 86 ? 0.769 -5.528 -1.101 1.00 97.81 86 TRP A C 1
ATOM 717 O O . TRP A 1 86 ? -0.278 -6.086 -1.425 1.00 97.81 86 TRP A O 1
ATOM 727 N N . ARG A 1 87 ? 1.750 -5.271 -1.967 1.00 96.69 87 ARG A N 1
ATOM 728 C CA . ARG A 1 87 ? 1.799 -5.785 -3.338 1.00 96.69 87 ARG A CA 1
ATOM 729 C C . ARG A 1 87 ? 3.203 -6.294 -3.641 1.00 96.69 87 ARG A C 1
ATOM 731 O O . ARG A 1 87 ? 4.185 -5.600 -3.363 1.00 96.69 87 ARG A O 1
ATOM 738 N N . CYS A 1 88 ? 3.287 -7.485 -4.230 1.00 96.50 88 CYS A N 1
ATOM 739 C CA . CYS A 1 88 ? 4.540 -8.032 -4.743 1.00 96.50 88 CYS A CA 1
ATOM 740 C C . CYS A 1 88 ? 5.126 -7.099 -5.813 1.00 96.50 88 CYS A C 1
ATOM 742 O O . CYS A 1 88 ? 4.390 -6.569 -6.649 1.00 96.50 88 CYS A O 1
ATOM 744 N N . LEU A 1 89 ? 6.439 -6.875 -5.778 1.00 95.50 89 LEU A N 1
ATOM 745 C CA . LEU A 1 89 ? 7.099 -6.059 -6.790 1.00 95.50 89 LEU A CA 1
ATOM 746 C C . LEU A 1 89 ? 7.308 -6.880 -8.076 1.00 95.50 89 LEU A C 1
ATOM 748 O O . LEU A 1 89 ? 7.727 -8.036 -7.994 1.00 95.50 89 LEU A O 1
ATOM 752 N N . PRO A 1 90 ? 7.037 -6.309 -9.264 1.00 88.81 90 PRO A N 1
ATOM 753 C CA . PRO A 1 90 ? 7.302 -6.981 -10.533 1.00 88.81 90 PRO A CA 1
ATOM 754 C C . PRO A 1 90 ? 8.805 -7.234 -10.731 1.00 88.81 90 PRO A C 1
ATOM 756 O O . PRO A 1 90 ? 9.648 -6.534 -10.169 1.00 88.81 90 PRO A O 1
ATOM 759 N N . GLY A 1 91 ? 9.143 -8.228 -11.560 1.00 84.44 91 GLY A N 1
ATOM 760 C CA . GLY A 1 91 ? 10.539 -8.585 -11.847 1.00 84.44 91 GLY A CA 1
ATOM 761 C C . GLY A 1 91 ? 11.331 -7.475 -12.550 1.00 84.44 91 GLY A C 1
ATOM 762 O O . GLY A 1 91 ? 12.508 -7.283 -12.253 1.00 84.44 91 GLY A O 1
ATOM 763 N N . GLU A 1 92 ? 10.683 -6.718 -13.438 1.00 86.25 92 GLU A N 1
ATOM 764 C CA . GLU A 1 92 ? 11.212 -5.465 -13.983 1.00 86.25 92 GLU A CA 1
ATOM 765 C C . GLU A 1 92 ? 10.586 -4.302 -13.214 1.00 86.25 92 GLU A C 1
ATOM 767 O O . GLU A 1 92 ? 9.381 -4.064 -13.302 1.00 86.25 92 GLU A O 1
ATOM 772 N N . LEU A 1 93 ? 11.403 -3.610 -12.418 1.00 91.75 93 LEU A N 1
ATOM 773 C CA . LEU A 1 93 ? 10.950 -2.554 -11.524 1.00 91.75 93 LEU A CA 1
ATOM 774 C C . LEU A 1 93 ? 11.588 -1.217 -11.889 1.00 91.75 93 LEU A C 1
ATOM 776 O O . LEU A 1 93 ? 12.809 -1.063 -11.835 1.00 91.75 93 LEU A O 1
ATOM 780 N N . ASP A 1 94 ? 10.748 -0.232 -12.183 1.00 92.75 94 ASP A N 1
ATOM 781 C CA . ASP A 1 94 ? 11.156 1.153 -12.366 1.00 92.75 94 ASP A CA 1
ATOM 782 C C . ASP A 1 94 ? 10.373 2.101 -11.442 1.00 92.75 94 ASP A C 1
ATOM 784 O O . ASP A 1 94 ? 9.526 1.703 -10.636 1.00 92.75 94 ASP A O 1
ATOM 788 N N . ARG A 1 95 ? 10.693 3.394 -11.532 1.00 92.31 95 ARG A N 1
ATOM 789 C CA . ARG A 1 95 ? 10.050 4.429 -10.714 1.00 92.31 95 ARG A CA 1
ATOM 790 C C . ARG A 1 95 ? 8.575 4.624 -11.065 1.00 92.31 95 ARG A C 1
ATOM 792 O O . ARG A 1 95 ? 7.808 4.963 -10.172 1.00 92.31 95 ARG A O 1
ATOM 799 N N . ALA A 1 96 ? 8.186 4.419 -12.323 1.00 92.19 96 ALA A N 1
ATOM 800 C CA . ALA A 1 96 ? 6.807 4.598 -12.764 1.00 92.19 96 ALA A CA 1
ATOM 801 C C . ALA A 1 96 ? 5.907 3.494 -12.193 1.00 92.19 96 ALA A C 1
ATOM 803 O O . ALA A 1 96 ? 4.837 3.790 -11.665 1.00 92.19 96 ALA A O 1
ATOM 804 N N . ALA A 1 97 ? 6.385 2.247 -12.197 1.00 94.12 97 ALA A N 1
ATOM 805 C CA . ALA A 1 97 ? 5.717 1.123 -11.556 1.00 94.12 97 ALA A CA 1
ATOM 806 C C . ALA A 1 97 ? 5.567 1.346 -10.042 1.00 94.12 97 ALA A C 1
ATOM 808 O O . ALA A 1 97 ? 4.493 1.117 -9.489 1.00 94.12 97 ALA A O 1
ATOM 809 N N . LEU A 1 98 ? 6.605 1.847 -9.360 1.00 95.25 98 LEU A N 1
ATOM 810 C CA . LEU A 1 98 ? 6.508 2.197 -7.936 1.00 95.25 98 LEU A CA 1
ATOM 811 C C . LEU A 1 98 ? 5.482 3.302 -7.678 1.00 95.25 98 LEU A C 1
ATOM 813 O O . LEU A 1 98 ? 4.711 3.199 -6.724 1.00 95.25 98 LEU A O 1
ATOM 817 N N . ASP A 1 99 ? 5.431 4.315 -8.541 1.00 94.88 99 ASP A N 1
ATOM 818 C CA . ASP A 1 99 ? 4.456 5.399 -8.441 1.00 94.88 99 ASP A CA 1
ATOM 819 C C . ASP A 1 99 ? 3.017 4.910 -8.606 1.00 94.88 99 ASP A C 1
ATOM 821 O O . ASP A 1 99 ? 2.122 5.305 -7.848 1.00 94.88 99 ASP A O 1
ATOM 825 N N . GLU A 1 100 ? 2.792 4.016 -9.564 1.00 95.19 100 GLU A N 1
ATOM 826 C CA . GLU A 1 100 ? 1.495 3.389 -9.783 1.00 95.19 100 GLU A CA 1
ATOM 827 C C . GLU A 1 100 ? 1.084 2.545 -8.571 1.00 95.19 100 GLU A C 1
ATOM 829 O O . GLU A 1 100 ? -0.027 2.695 -8.051 1.00 95.19 100 GLU A O 1
ATOM 834 N N . ILE A 1 101 ? 1.998 1.708 -8.062 1.00 96.62 101 ILE A N 1
ATOM 835 C CA . ILE A 1 101 ? 1.740 0.867 -6.891 1.00 96.62 101 ILE A CA 1
ATOM 836 C C . ILE A 1 101 ? 1.391 1.734 -5.679 1.00 96.62 101 ILE A C 1
ATOM 838 O O . ILE A 1 101 ? 0.350 1.501 -5.057 1.00 96.62 101 ILE A O 1
ATOM 842 N N . SER A 1 102 ? 2.203 2.753 -5.384 1.00 96.31 102 SER A N 1
ATOM 843 C CA . SER A 1 102 ? 1.967 3.699 -4.290 1.00 96.31 102 SER A CA 1
ATOM 844 C C . SER A 1 102 ? 0.629 4.428 -4.439 1.00 96.31 102 SER A C 1
ATOM 846 O O . SER A 1 102 ? -0.120 4.553 -3.469 1.00 96.31 102 SER A O 1
ATOM 848 N N . THR A 1 103 ? 0.288 4.873 -5.650 1.00 96.12 103 THR A N 1
ATOM 849 C CA . THR A 1 103 ? -0.982 5.559 -5.933 1.00 96.12 103 THR A CA 1
ATOM 850 C C . THR A 1 103 ? -2.179 4.657 -5.654 1.00 96.12 103 THR A C 1
ATOM 852 O O . THR A 1 103 ? -3.131 5.078 -4.995 1.00 96.12 103 THR A O 1
ATOM 855 N N . HIS A 1 104 ? -2.134 3.405 -6.104 1.00 97.25 104 HIS A N 1
ATOM 856 C CA . HIS A 1 104 ? -3.193 2.433 -5.840 1.00 97.25 104 HIS A CA 1
ATOM 857 C C . HIS A 1 104 ? -3.332 2.094 -4.353 1.00 97.25 104 HIS A C 1
ATOM 859 O O . HIS A 1 104 ? -4.456 2.015 -3.863 1.00 97.25 104 HIS A O 1
ATOM 865 N N . GLN A 1 105 ? -2.223 1.952 -3.617 1.00 97.38 105 GLN A N 1
ATOM 866 C CA . GLN A 1 105 ? -2.260 1.733 -2.164 1.00 97.38 105 GLN A CA 1
ATOM 867 C C . GLN A 1 105 ? -2.946 2.896 -1.441 1.00 97.38 105 GLN A C 1
ATOM 869 O O . GLN A 1 105 ? -3.801 2.677 -0.584 1.00 97.38 105 GLN A O 1
ATOM 874 N N . LEU A 1 106 ? -2.624 4.137 -1.817 1.00 96.19 106 LEU A N 1
ATOM 875 C CA . LEU A 1 106 ? -3.268 5.317 -1.240 1.00 96.19 106 LEU A CA 1
ATOM 876 C C . LEU A 1 106 ? -4.760 5.370 -1.575 1.00 96.19 106 LEU A C 1
ATOM 878 O O . LEU A 1 106 ? -5.555 5.653 -0.689 1.00 96.19 106 LEU A O 1
ATOM 882 N N . GLN A 1 107 ? -5.152 5.062 -2.811 1.00 95.56 107 GLN A N 1
ATOM 883 C CA . GLN A 1 107 ? -6.563 5.044 -3.214 1.00 95.56 107 GLN A CA 1
ATOM 884 C C . GLN A 1 107 ? -7.376 3.975 -2.480 1.00 95.56 107 GLN A C 1
ATOM 886 O O . GLN A 1 107 ? -8.482 4.264 -2.031 1.00 95.56 107 GLN A O 1
ATOM 891 N N . LEU A 1 108 ? -6.827 2.768 -2.300 1.00 96.19 108 LEU A N 1
ATOM 892 C CA . LEU A 1 108 ? -7.471 1.732 -1.488 1.00 96.19 108 LEU A CA 1
ATOM 893 C C . LEU A 1 108 ? -7.733 2.246 -0.065 1.00 96.19 108 LEU A C 1
ATOM 895 O O . LEU A 1 108 ? -8.834 2.087 0.458 1.00 96.19 108 LEU A O 1
ATOM 899 N N . MET A 1 109 ? -6.768 2.960 0.519 1.00 94.56 109 MET A N 1
ATOM 900 C CA . MET A 1 109 ? -6.910 3.560 1.846 1.00 94.56 109 MET A CA 1
ATOM 901 C C . MET A 1 109 ? -7.746 4.848 1.911 1.00 94.56 109 MET A C 1
ATOM 903 O O . MET A 1 109 ? -7.997 5.330 3.015 1.00 94.56 109 MET A O 1
ATOM 907 N N . GLY A 1 110 ? -8.157 5.447 0.789 1.00 93.62 110 GLY A N 1
ATOM 908 C CA . GLY A 1 110 ? -8.761 6.790 0.784 1.00 93.62 110 GLY A CA 1
ATOM 909 C C . GLY A 1 110 ? -7.783 7.906 1.203 1.00 93.62 110 GLY A C 1
ATOM 910 O O . GLY A 1 110 ? -8.165 8.900 1.821 1.00 93.62 110 GLY A O 1
ATOM 911 N N . LEU A 1 111 ? -6.488 7.713 0.937 1.00 93.19 111 LEU A N 1
ATOM 912 C CA . LEU A 1 111 ? -5.376 8.601 1.294 1.00 93.19 111 LEU A CA 1
ATOM 913 C C . LEU A 1 111 ? -4.742 9.286 0.069 1.00 93.19 111 LEU A C 1
ATOM 915 O O . LEU A 1 111 ? -3.624 9.796 0.138 1.00 93.19 111 LEU A O 1
ATOM 919 N N . GLU A 1 112 ? -5.431 9.351 -1.069 1.00 92.12 112 GLU A N 1
ATOM 920 C CA . GLU A 1 112 ? -4.922 9.937 -2.320 1.00 92.12 112 GLU A CA 1
ATOM 921 C C . GLU A 1 112 ? -4.531 11.422 -2.205 1.00 92.12 112 GLU A C 1
ATOM 923 O O . GLU A 1 112 ? -3.746 11.938 -3.006 1.00 92.12 112 GLU A O 1
ATOM 928 N N . HIS A 1 113 ? -5.046 12.121 -1.190 1.00 89.62 113 HIS A N 1
ATOM 929 C CA . HIS A 1 113 ? -4.648 13.488 -0.870 1.00 89.62 113 HIS A CA 1
ATOM 930 C C . HIS A 1 113 ? -3.167 13.584 -0.462 1.00 89.62 113 HIS A C 1
ATOM 932 O O . HIS A 1 113 ? -2.524 14.584 -0.785 1.00 89.62 113 HIS A O 1
ATOM 938 N N . LEU A 1 114 ? -2.608 12.538 0.163 1.00 88.31 114 LEU A N 1
ATOM 939 C CA . LEU A 1 114 ? -1.182 12.459 0.484 1.00 88.31 114 LEU A CA 1
ATOM 940 C C . LEU A 1 114 ? -0.350 12.337 -0.795 1.00 88.31 114 LEU A C 1
ATOM 942 O O . LEU A 1 114 ? 0.620 13.068 -0.962 1.00 88.31 114 LEU A O 1
ATOM 946 N N . GLY A 1 115 ? -0.786 11.520 -1.760 1.00 78.25 115 GLY A N 1
ATOM 947 C CA . GLY A 1 115 ? -0.104 11.346 -3.050 1.00 78.25 115 GLY A CA 1
ATOM 948 C C . GLY A 1 115 ? 0.071 12.656 -3.825 1.00 78.25 115 GLY A C 1
ATOM 949 O O . GLY A 1 115 ? 1.149 12.942 -4.337 1.00 78.25 115 GLY A O 1
ATOM 950 N N . LYS A 1 116 ? -0.953 13.520 -3.826 1.00 70.38 116 LYS A N 1
ATOM 951 C CA . LYS A 1 116 ? -0.887 14.850 -4.464 1.00 70.38 116 LYS A CA 1
ATOM 952 C C . LYS A 1 116 ? 0.140 15.782 -3.812 1.00 70.38 116 LYS A C 1
ATOM 954 O O . LYS A 1 116 ? 0.689 16.646 -4.494 1.00 70.38 116 LYS A O 1
ATOM 959 N N . SER A 1 117 ? 0.380 15.634 -2.508 1.00 61.44 117 SER A N 1
ATOM 960 C CA . SER A 1 117 ? 1.394 16.411 -1.787 1.00 61.44 117 SER A CA 1
ATOM 961 C C . SER A 1 117 ? 2.812 15.931 -2.096 1.00 61.44 117 SER A C 1
ATOM 963 O O . SER A 1 117 ? 3.745 16.726 -2.062 1.00 61.44 117 SER A O 1
ATOM 965 N N . LEU A 1 118 ? 2.966 14.650 -2.435 1.00 62.41 118 LEU A N 1
ATOM 966 C CA . LEU A 1 118 ? 4.251 14.014 -2.723 1.00 62.41 118 LEU A CA 1
ATOM 967 C C . LEU A 1 118 ? 4.767 14.299 -4.143 1.00 62.41 118 LEU A C 1
ATOM 969 O O . LEU A 1 118 ? 5.943 14.092 -4.403 1.00 62.41 118 LEU A O 1
ATOM 973 N N . SER A 1 119 ? 3.916 14.780 -5.057 1.00 57.31 119 SER A N 1
ATOM 974 C CA . SER A 1 119 ? 4.311 15.212 -6.412 1.00 57.31 119 SER A CA 1
ATOM 975 C C . SER A 1 119 ? 4.754 16.682 -6.498 1.00 57.31 119 SER A C 1
ATOM 977 O O . SER A 1 119 ? 5.077 17.152 -7.586 1.00 57.31 119 SER A O 1
ATOM 979 N N . ARG A 1 120 ? 4.681 17.446 -5.397 1.00 49.38 120 ARG A N 1
ATOM 980 C CA . ARG A 1 120 ? 5.031 18.883 -5.350 1.00 49.38 120 ARG A CA 1
ATOM 981 C C . ARG A 1 120 ? 6.416 19.164 -4.755 1.00 49.38 120 ARG A C 1
ATOM 983 O O . ARG A 1 120 ? 6.792 20.331 -4.657 1.00 49.38 120 ARG A O 1
ATOM 990 N N . HIS A 1 121 ? 7.136 18.121 -4.363 1.00 41.19 121 HIS A N 1
ATOM 991 C CA . HIS A 1 121 ? 8.478 18.159 -3.791 1.00 41.19 121 HIS A CA 1
ATOM 992 C C . HIS A 1 121 ? 9.398 17.261 -4.608 1.00 41.19 121 HIS A C 1
ATOM 994 O O . HIS A 1 121 ? 10.599 17.594 -4.645 1.00 41.19 121 HIS A O 1
#

Radius of gyration: 13.56 Å; Cα contacts (8 Å, |Δi|>4): 161; chains: 1; bounding box: 34×34×30 Å

pLDDT: mean 88.93, std 12.72, range [33.78, 97.81]

Nearest PDB structures (foldseek):
  2pup-assembly1_A  TM=4.264E-01  e=3.624E-02  Bacillus subtilis
  3my0-assembly21_U  TM=4.772E-01  e=1.873E-01  Homo sapiens
  3my0-assembly11_K  TM=4.762E-01  e=4.788E-01  Homo sapiens
  3my0-assembly2_B  TM=4.704E-01  e=4.015E-01  Homo sapiens
  7b7s-assembly1_A  TM=4.806E-01  e=2.624E+00  Homo sapiens

Organism: NCBI:txid200452

Mean predicted aligned error: 4.92 Å

Secondary structure (DSSP, 8-state):
-------HHHHHHHHHTT---EEEEETTEEEEEEEETTEEEEEEEEEGGGS-TTHHHHHHHHHHH-HHHHTTEEEEE-TT-EEEEEEEPPSS--HHHHHHHHHHHHHHHT-HHHHHHHT--

Foldseek 3Di:
DPQDADALVVQQVCVQVVHWHWHDLDVQWIWTWDDDPNAIKIKTWHDPVPADPCLLVQLVVVCVVCCPLNVQWDWDQDPNRITITIGGADPDDDSVSVLSVVCVNCVSRVNNVSSVVSVVD